Protein AF-A0A842HXW8-F1 (afdb_monomer)

Foldseek 3Di:
DQPLDAADPLVVLVVLLVVLVVVLVVVPVVDVPDDPALLSVLVSLLVSLVVLQVVLCVVCVVVVPPDDDDPVCVQVPPDPDPRHDDGSNNCSVVSNVVSVVSVVVRVVD

Solvent-accessible surface area (backbone atoms only — not comparable to full-atom values): 6201 Å² total; per-residue (Å²): 133,88,72,80,49,63,46,76,72,28,61,50,46,58,52,40,43,52,53,34,48,49,53,49,53,48,49,47,74,72,35,89,87,52,73,98,44,59,54,59,55,17,51,36,32,39,51,26,16,52,49,31,31,54,52,24,48,63,69,46,46,77,78,52,82,63,84,89,73,60,75,71,50,71,78,52,67,86,55,98,55,90,64,53,60,70,55,40,42,70,51,19,63,55,35,37,50,52,17,50,50,41,38,52,50,53,74,73,108

Mean predicted aligned error: 10.99 Å

pLDDT: mean 72.43, std 17.47, range [31.39, 93.5]

Structure (mmCIF, N/CA/C/O backbone):
data_AF-A0A842HXW8-F1
#
_entry.id   AF-A0A842HXW8-F1
#
loop_
_atom_site.group_PDB
_atom_site.id
_atom_site.type_symbol
_atom_site.label_atom_id
_atom_site.label_alt_id
_atom_site.label_comp_id
_atom_site.label_asym_id
_atom_site.label_entity_id
_atom_site.label_seq_id
_atom_site.pdbx_PDB_ins_code
_atom_site.Cartn_x
_atom_site.Cartn_y
_atom_site.Cartn_z
_atom_site.occupancy
_atom_site.B_iso_or_equiv
_atom_site.auth_seq_id
_atom_site.auth_comp_id
_atom_site.auth_asym_id
_atom_site.auth_atom_id
_atom_site.pdbx_PDB_model_num
ATOM 1 N N . MET A 1 1 ? 9.974 2.766 26.026 1.00 32.47 1 MET A N 1
ATOM 2 C CA . MET A 1 1 ? 9.819 2.134 24.696 1.00 32.47 1 MET A CA 1
ATOM 3 C C . MET A 1 1 ? 8.384 2.331 24.242 1.00 32.47 1 MET A C 1
ATOM 5 O O . MET A 1 1 ? 7.478 1.789 24.861 1.00 32.47 1 MET A O 1
ATOM 9 N N . MET A 1 2 ? 8.159 3.185 23.245 1.00 31.39 2 MET A N 1
ATOM 10 C CA . MET A 1 2 ? 6.815 3.498 22.756 1.00 31.39 2 MET A CA 1
ATOM 11 C C . MET A 1 2 ? 6.450 2.469 21.680 1.00 31.39 2 MET A C 1
ATOM 13 O O . MET A 1 2 ? 6.718 2.662 20.500 1.00 31.39 2 MET A O 1
ATOM 17 N N . ILE A 1 3 ? 5.928 1.321 22.112 1.00 42.28 3 ILE A N 1
ATOM 18 C CA . ILE A 1 3 ? 5.449 0.271 21.210 1.00 42.28 3 ILE A CA 1
ATOM 19 C C . ILE A 1 3 ? 4.161 0.805 20.583 1.00 42.28 3 ILE A C 1
ATOM 21 O O . ILE A 1 3 ? 3.131 0.897 21.252 1.00 42.28 3 ILE A O 1
ATOM 25 N N . VAL A 1 4 ? 4.238 1.216 19.315 1.00 51.03 4 VAL A N 1
ATOM 26 C CA . VAL A 1 4 ? 3.079 1.564 18.483 1.00 51.03 4 VAL A CA 1
ATOM 27 C C . VAL A 1 4 ? 2.292 0.273 18.262 1.00 51.03 4 VAL A C 1
ATOM 29 O O . VAL A 1 4 ? 2.476 -0.435 17.277 1.00 51.03 4 VAL A O 1
ATOM 32 N N . TRP A 1 5 ? 1.485 -0.114 19.249 1.00 47.09 5 TRP A N 1
ATOM 33 C CA . TRP A 1 5 ? 0.723 -1.350 19.181 1.00 47.09 5 TRP A CA 1
ATOM 34 C C . TRP A 1 5 ? -0.574 -1.089 18.419 1.00 47.09 5 TRP A C 1
ATOM 36 O O . TRP A 1 5 ? -1.361 -0.209 18.773 1.00 47.09 5 TRP A O 1
ATOM 46 N N . TRP A 1 6 ? -0.778 -1.883 17.369 1.00 49.50 6 TRP A N 1
ATOM 47 C CA . TRP A 1 6 ? -2.004 -2.079 16.602 1.00 49.50 6 TRP A CA 1
ATOM 48 C C . TRP A 1 6 ? -3.202 -2.478 17.487 1.00 49.50 6 TRP A C 1
ATOM 50 O O . TRP A 1 6 ? -3.699 -3.598 17.431 1.00 49.50 6 TRP A O 1
ATOM 60 N N . GLN A 1 7 ? -3.685 -1.583 18.338 1.00 43.12 7 GLN A N 1
ATOM 61 C CA . GLN A 1 7 ? -4.897 -1.805 19.118 1.00 43.12 7 GLN A CA 1
ATOM 62 C C . GLN A 1 7 ? -6.121 -1.700 18.191 1.00 43.12 7 GLN A C 1
ATOM 64 O O . GLN A 1 7 ? -6.364 -0.674 17.551 1.00 43.12 7 GLN A O 1
ATOM 69 N N . GLY A 1 8 ? -6.878 -2.798 18.084 1.00 59.19 8 GLY A N 1
ATOM 70 C CA . GLY A 1 8 ? -8.036 -2.946 17.198 1.00 59.19 8 GLY A CA 1
ATOM 71 C C . GLY A 1 8 ? -7.748 -3.770 15.937 1.00 59.19 8 GLY A C 1
ATOM 72 O O . GLY A 1 8 ? -7.019 -4.752 15.967 1.00 59.19 8 GLY A O 1
ATOM 73 N N . LYS A 1 9 ? -8.357 -3.387 14.808 1.00 62.78 9 LYS A N 1
ATOM 74 C CA . LYS A 1 9 ? -8.228 -4.078 13.508 1.00 62.78 9 LYS A CA 1
ATOM 75 C C . LYS A 1 9 ? -7.074 -3.559 12.646 1.00 62.78 9 LYS A C 1
ATOM 77 O O . LYS A 1 9 ? -7.010 -3.868 11.467 1.00 62.78 9 LYS A O 1
ATOM 82 N N . GLY A 1 10 ? -6.172 -2.763 13.219 1.00 63.66 10 GLY A N 1
ATOM 83 C CA . GLY A 1 10 ? -5.079 -2.137 12.480 1.00 63.66 10 GLY A CA 1
ATOM 84 C C . GLY A 1 10 ? -4.170 -3.144 11.763 1.00 63.66 10 GLY A C 1
ATOM 85 O O . GLY A 1 10 ? -3.759 -2.871 10.646 1.00 63.66 10 GLY A O 1
ATOM 86 N N . TYR A 1 11 ? -3.945 -4.335 12.333 1.00 73.06 11 TYR A N 1
ATOM 87 C CA . TYR A 1 11 ? -3.172 -5.409 11.689 1.00 73.06 11 TYR A CA 1
ATOM 88 C C . TYR A 1 11 ? -3.671 -5.753 10.272 1.00 73.06 11 TYR A C 1
ATOM 90 O O . TYR A 1 11 ? -2.891 -6.204 9.437 1.00 73.06 11 TYR A O 1
ATOM 98 N N . LEU A 1 12 ? -4.953 -5.503 9.971 1.00 76.62 12 LEU A N 1
ATOM 99 C CA . LEU A 1 12 ? -5.512 -5.705 8.638 1.00 76.62 12 LEU A CA 1
ATOM 100 C C . LEU A 1 12 ? -4.859 -4.800 7.592 1.00 76.62 12 LEU A C 1
ATOM 102 O O . LEU A 1 12 ? -4.833 -5.178 6.432 1.00 76.62 12 LEU A O 1
ATOM 106 N N . THR A 1 13 ? -4.300 -3.647 7.964 1.00 81.19 13 THR A N 1
ATOM 107 C CA . THR A 1 13 ? -3.554 -2.800 7.027 1.00 81.19 13 THR A CA 1
ATOM 108 C C . THR A 1 13 ? -2.297 -3.508 6.530 1.00 81.19 13 THR A C 1
ATOM 110 O O . THR A 1 13 ? -2.021 -3.479 5.335 1.00 81.19 13 THR A O 1
ATOM 113 N N . PHE A 1 14 ? -1.580 -4.211 7.414 1.00 83.19 14 PHE A N 1
ATOM 114 C CA . PHE A 1 14 ? -0.445 -5.042 7.009 1.00 83.19 14 PHE A CA 1
ATOM 115 C C . PHE A 1 14 ? -0.893 -6.205 6.116 1.00 83.19 14 PHE A C 1
ATOM 117 O O . PHE A 1 14 ? -0.273 -6.467 5.091 1.00 83.19 14 PHE A O 1
ATOM 124 N N . VAL A 1 15 ? -2.013 -6.854 6.452 1.00 86.38 15 VAL A N 1
ATOM 125 C CA . VAL A 1 15 ? -2.589 -7.929 5.625 1.00 86.38 15 VAL A CA 1
ATOM 126 C C . VAL A 1 15 ? -2.997 -7.416 4.239 1.00 86.38 15 VAL A C 1
ATOM 128 O O . VAL A 1 15 ? -2.722 -8.077 3.242 1.00 86.38 15 VAL A O 1
ATOM 131 N N . ILE A 1 16 ? -3.619 -6.237 4.149 1.00 87.56 16 ILE A N 1
ATOM 132 C CA . ILE A 1 16 ? -4.013 -5.610 2.878 1.00 87.56 16 ILE A CA 1
ATOM 133 C C . ILE A 1 16 ? -2.776 -5.260 2.056 1.00 87.56 16 ILE A C 1
ATOM 135 O O . ILE A 1 16 ? -2.733 -5.565 0.870 1.00 87.56 16 ILE A O 1
ATOM 139 N N . LEU A 1 17 ? -1.750 -4.680 2.678 1.00 88.38 17 LEU A N 1
ATOM 140 C CA . LEU A 1 17 ? -0.500 -4.367 1.993 1.00 88.38 17 LEU A CA 1
ATOM 141 C C . LEU A 1 17 ? 0.155 -5.629 1.432 1.00 88.38 17 LEU A C 1
ATOM 143 O O . LEU A 1 17 ? 0.453 -5.680 0.242 1.00 88.38 17 LEU A O 1
ATOM 147 N N . LEU A 1 18 ? 0.329 -6.655 2.268 1.00 91.00 18 LEU A N 1
ATOM 148 C CA . LEU A 1 18 ? 0.987 -7.897 1.873 1.00 91.00 18 LEU A CA 1
ATOM 149 C C . LEU A 1 18 ? 0.183 -8.616 0.788 1.00 91.00 18 LEU A C 1
ATOM 151 O O . LEU A 1 18 ? 0.746 -8.964 -0.239 1.00 91.00 18 LEU A O 1
ATOM 155 N N . SER A 1 19 ? -1.134 -8.758 0.957 1.00 90.94 19 SER A N 1
ATOM 156 C CA . SER A 1 19 ? -1.992 -9.384 -0.061 1.00 90.94 19 SER A CA 1
ATOM 157 C C . SER A 1 19 ? -1.970 -8.636 -1.393 1.00 90.94 19 SER A C 1
ATOM 159 O O . SER A 1 19 ? -1.852 -9.278 -2.433 1.00 90.94 19 SER A O 1
ATOM 161 N N . THR A 1 20 ? -2.019 -7.301 -1.384 1.00 91.62 20 THR A N 1
ATOM 162 C CA . THR A 1 20 ? -1.963 -6.509 -2.623 1.00 91.62 20 THR A CA 1
ATOM 163 C C . THR A 1 20 ? -0.599 -6.654 -3.297 1.00 91.62 20 THR A C 1
ATOM 165 O O . THR A 1 20 ? -0.537 -6.923 -4.493 1.00 91.62 20 THR A O 1
ATOM 168 N N . ALA A 1 21 ? 0.495 -6.579 -2.532 1.00 90.44 21 ALA A N 1
ATOM 169 C CA . ALA A 1 21 ? 1.842 -6.786 -3.059 1.00 90.44 21 ALA A CA 1
ATOM 170 C C . ALA A 1 21 ? 2.031 -8.203 -3.625 1.00 90.44 21 ALA A C 1
ATOM 172 O O . ALA A 1 21 ? 2.618 -8.362 -4.689 1.00 90.44 21 ALA A O 1
ATOM 173 N N . THR A 1 22 ? 1.494 -9.233 -2.964 1.00 92.81 22 THR A N 1
ATOM 174 C CA . THR A 1 22 ? 1.540 -10.613 -3.465 1.00 92.81 22 THR A CA 1
ATOM 175 C C . THR A 1 22 ? 0.743 -10.771 -4.756 1.00 92.81 22 THR A C 1
ATOM 177 O O . THR A 1 22 ? 1.239 -11.390 -5.690 1.00 92.81 22 THR A O 1
ATOM 180 N N . VAL A 1 23 ? -0.461 -10.196 -4.849 1.00 93.50 23 VAL A N 1
ATOM 181 C CA . VAL A 1 23 ? -1.277 -10.250 -6.075 1.00 93.50 23 VAL A CA 1
ATOM 182 C C . VAL A 1 23 ? -0.546 -9.589 -7.244 1.00 93.50 23 VAL A C 1
ATOM 184 O O . VAL A 1 23 ? -0.442 -10.193 -8.307 1.00 93.50 23 VAL A O 1
ATOM 187 N N . PHE A 1 24 ? 0.010 -8.395 -7.040 1.00 92.25 24 PHE A N 1
ATOM 188 C CA . PHE A 1 24 ? 0.796 -7.706 -8.067 1.00 92.25 24 PHE A CA 1
ATOM 189 C C . PHE A 1 24 ? 2.082 -8.476 -8.412 1.00 92.25 24 PHE A C 1
ATOM 191 O O . PHE A 1 24 ? 2.389 -8.658 -9.584 1.00 92.25 24 PHE A O 1
ATOM 198 N N . GLY A 1 25 ? 2.782 -9.048 -7.430 1.00 90.88 25 GLY A N 1
ATOM 199 C CA . GLY A 1 25 ? 3.951 -9.898 -7.685 1.00 90.88 25 GLY A CA 1
ATOM 200 C C . GLY A 1 25 ? 3.628 -11.156 -8.504 1.00 90.88 25 GLY A C 1
ATOM 201 O O . GLY A 1 25 ? 4.416 -11.551 -9.360 1.00 90.88 25 GLY A O 1
ATOM 202 N N . ILE A 1 26 ? 2.460 -11.770 -8.288 1.00 92.81 26 ILE A N 1
ATOM 203 C CA . ILE A 1 26 ? 1.987 -12.904 -9.098 1.00 92.81 26 ILE A CA 1
ATOM 204 C C . ILE A 1 26 ? 1.661 -12.448 -10.522 1.00 92.81 26 ILE A C 1
ATOM 206 O O . ILE A 1 26 ? 2.037 -13.127 -11.472 1.00 92.81 26 ILE A O 1
ATOM 210 N N . ILE A 1 27 ? 0.984 -11.308 -10.686 1.00 91.12 27 ILE A N 1
ATOM 211 C CA . ILE A 1 27 ? 0.648 -10.757 -12.008 1.00 91.12 27 ILE A CA 1
ATOM 212 C C . ILE A 1 27 ? 1.924 -10.445 -12.801 1.00 91.12 27 ILE A C 1
ATOM 214 O O . ILE A 1 27 ? 1.999 -10.802 -13.974 1.00 91.12 27 ILE A O 1
ATOM 218 N N . LEU A 1 28 ? 2.932 -9.854 -12.154 1.00 90.94 28 LEU A N 1
ATOM 219 C CA . LEU A 1 28 ? 4.236 -9.572 -12.756 1.00 90.94 28 LEU A CA 1
ATOM 220 C C . LEU A 1 28 ? 4.925 -10.852 -13.259 1.00 90.94 28 LEU A C 1
ATOM 222 O O . LEU A 1 28 ? 5.452 -10.875 -14.364 1.00 90.94 28 LEU A O 1
ATOM 226 N N . GLN A 1 29 ? 4.875 -11.944 -12.489 1.00 89.31 29 GLN A N 1
ATOM 227 C CA . GLN A 1 29 ? 5.452 -13.230 -12.908 1.00 89.31 29 GLN A CA 1
ATOM 228 C C . GLN A 1 29 ? 4.622 -13.960 -13.974 1.00 89.31 29 GLN A C 1
ATOM 230 O O . GLN A 1 29 ? 5.168 -14.726 -14.764 1.00 89.31 29 GLN A O 1
ATOM 235 N N . ALA A 1 30 ? 3.303 -13.762 -13.986 1.00 90.56 30 ALA A N 1
ATOM 236 C CA . ALA A 1 30 ? 2.396 -14.456 -14.895 1.00 90.56 30 ALA A CA 1
ATOM 237 C C . ALA A 1 30 ? 2.288 -13.788 -16.276 1.00 90.56 30 ALA A C 1
ATOM 239 O O . ALA A 1 30 ? 1.927 -14.457 -17.246 1.00 90.56 30 ALA A O 1
ATOM 240 N N . VAL A 1 31 ? 2.566 -12.484 -16.376 1.00 90.56 31 VAL A N 1
ATOM 241 C CA . VAL A 1 31 ? 2.403 -11.706 -17.610 1.00 90.56 31 VAL A CA 1
ATOM 242 C C . VAL A 1 31 ? 3.769 -11.210 -18.100 1.00 90.56 31 VAL A C 1
ATOM 244 O O . VAL A 1 31 ? 4.257 -10.196 -17.612 1.00 90.56 31 VAL A O 1
ATOM 247 N N . PRO A 1 32 ? 4.367 -11.850 -19.121 1.00 81.12 32 PRO A N 1
ATOM 248 C CA . PRO A 1 32 ? 5.719 -11.521 -19.587 1.00 81.12 32 PRO A CA 1
ATOM 249 C C . PRO A 1 32 ? 5.830 -10.159 -20.294 1.00 81.12 32 PRO A C 1
ATOM 251 O O . PRO A 1 32 ? 6.931 -9.736 -20.620 1.00 81.12 32 PRO A O 1
ATOM 254 N N . LEU A 1 33 ? 4.704 -9.484 -20.558 1.00 83.94 33 LEU A N 1
ATOM 255 C CA . LEU A 1 33 ? 4.679 -8.123 -21.105 1.00 83.94 33 LEU A CA 1
ATOM 256 C C . LEU A 1 33 ? 4.804 -7.032 -20.031 1.00 83.94 33 LEU A C 1
ATOM 258 O O . LEU A 1 33 ? 4.912 -5.861 -20.383 1.00 83.94 33 LEU A O 1
ATOM 262 N N . ILE A 1 34 ? 4.718 -7.382 -18.746 1.00 82.44 34 ILE A N 1
ATOM 263 C CA . ILE A 1 34 ? 4.830 -6.406 -17.663 1.00 82.44 34 ILE A CA 1
ATOM 264 C C . ILE A 1 34 ? 6.285 -6.373 -17.213 1.00 82.44 34 ILE A C 1
ATOM 266 O O . ILE A 1 34 ? 6.809 -7.355 -16.694 1.00 82.44 34 ILE A O 1
ATOM 270 N N . GLU A 1 35 ? 6.928 -5.229 -17.408 1.00 84.81 35 GLU A N 1
ATOM 271 C CA . GLU A 1 35 ? 8.269 -4.981 -16.891 1.00 84.81 35 GLU A CA 1
ATOM 272 C C . GLU A 1 35 ? 8.213 -4.626 -15.401 1.00 84.81 35 GLU A C 1
ATOM 274 O O . GLU A 1 35 ? 7.308 -3.916 -14.944 1.00 84.81 35 GLU A O 1
ATOM 279 N N . ASP A 1 36 ? 9.203 -5.112 -14.646 1.00 85.56 36 ASP A N 1
ATOM 280 C CA . ASP A 1 36 ? 9.371 -4.792 -13.228 1.00 85.56 36 ASP A CA 1
ATOM 281 C C . ASP A 1 36 ? 9.855 -3.347 -13.079 1.00 85.56 36 ASP A C 1
ATOM 283 O O . ASP A 1 36 ? 11.049 -3.055 -13.016 1.00 85.56 36 ASP A O 1
ATOM 287 N N . THR A 1 37 ? 8.893 -2.428 -13.103 1.00 86.06 37 THR A N 1
ATOM 288 C CA . THR A 1 37 ? 9.119 -0.986 -13.024 1.00 86.06 37 THR A CA 1
ATOM 289 C C . THR A 1 37 ? 8.651 -0.442 -11.673 1.00 86.06 37 THR A C 1
ATOM 291 O O . THR A 1 37 ? 7.641 -0.903 -11.127 1.00 86.06 37 THR A O 1
ATOM 294 N N . PRO A 1 38 ? 9.323 0.583 -11.118 1.00 85.12 38 PRO A N 1
ATOM 295 C CA . PRO A 1 38 ? 8.877 1.248 -9.893 1.00 85.12 38 PRO A CA 1
ATOM 296 C C . PRO A 1 38 ? 7.429 1.765 -9.981 1.00 85.12 38 PRO A C 1
ATOM 298 O O . PRO A 1 38 ? 6.686 1.689 -8.996 1.00 85.12 38 PRO A O 1
ATOM 301 N N . TYR A 1 39 ? 6.987 2.205 -11.168 1.00 85.69 39 TYR A N 1
ATOM 302 C CA . TYR A 1 39 ? 5.594 2.572 -11.450 1.00 85.69 39 TYR A CA 1
ATOM 303 C C . TYR A 1 39 ? 4.584 1.473 -11.093 1.00 85.69 39 TYR A C 1
ATOM 305 O O . TYR A 1 39 ? 3.545 1.744 -10.481 1.00 85.69 39 TYR A O 1
ATOM 313 N N . TYR A 1 40 ? 4.888 0.221 -11.439 1.00 88.12 40 TYR A N 1
ATOM 314 C CA . TYR A 1 40 ? 4.008 -0.919 -11.186 1.00 88.12 40 TYR A CA 1
ATOM 315 C C . TYR A 1 40 ? 3.735 -1.100 -9.686 1.00 88.12 40 TYR A C 1
ATOM 317 O O . TYR A 1 40 ? 2.590 -1.263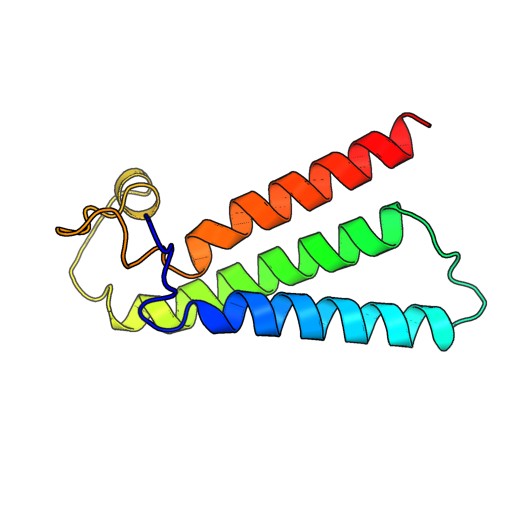 -9.246 1.00 88.12 40 TYR A O 1
ATOM 325 N N . TRP A 1 41 ? 4.783 -0.972 -8.875 1.00 87.56 41 TRP A N 1
ATOM 326 C CA . TRP A 1 41 ? 4.686 -1.051 -7.420 1.00 87.56 41 TRP A CA 1
ATOM 327 C C . TRP A 1 41 ? 4.018 0.181 -6.802 1.00 87.56 41 TRP A C 1
ATOM 329 O O . TRP A 1 41 ? 3.303 0.049 -5.803 1.00 87.56 41 TRP A O 1
ATOM 339 N N . ALA A 1 42 ? 4.157 1.363 -7.410 1.00 87.00 42 ALA A N 1
ATOM 340 C CA . ALA A 1 42 ? 3.390 2.543 -7.012 1.00 87.00 42 ALA A CA 1
ATOM 341 C C . ALA A 1 42 ? 1.876 2.316 -7.184 1.00 87.00 42 ALA A C 1
ATOM 343 O O . ALA A 1 42 ? 1.101 2.648 -6.283 1.00 87.00 42 ALA A O 1
ATOM 344 N N . ILE A 1 43 ? 1.444 1.671 -8.277 1.00 88.50 43 ILE A N 1
ATOM 345 C CA . ILE A 1 43 ? 0.035 1.283 -8.478 1.00 88.50 43 ILE A CA 1
ATOM 346 C C . ILE A 1 43 ? -0.409 0.247 -7.434 1.00 88.50 43 ILE A C 1
ATOM 348 O O . ILE A 1 43 ? -1.506 0.359 -6.871 1.00 88.50 43 ILE A O 1
ATOM 352 N N . ALA A 1 44 ? 0.434 -0.743 -7.128 1.00 89.31 44 ALA A N 1
ATOM 353 C CA . ALA A 1 44 ? 0.150 -1.737 -6.090 1.00 89.31 44 ALA A CA 1
ATOM 354 C C . ALA A 1 44 ? -0.067 -1.075 -4.714 1.00 89.31 44 ALA A C 1
ATOM 356 O O . ALA A 1 44 ? -1.011 -1.394 -3.991 1.00 89.31 44 ALA A O 1
ATOM 357 N N . LEU A 1 45 ? 0.757 -0.087 -4.361 1.00 88.62 45 LEU A N 1
ATOM 358 C CA . LEU A 1 45 ? 0.625 0.652 -3.104 1.00 88.62 45 LEU A CA 1
ATOM 359 C C . LEU A 1 45 ? -0.576 1.604 -3.096 1.00 88.62 45 LEU A C 1
ATOM 361 O O . LEU A 1 45 ? -1.268 1.706 -2.080 1.00 88.62 45 LEU A O 1
ATOM 365 N N . ALA A 1 46 ? -0.872 2.260 -4.218 1.00 88.69 46 ALA A N 1
ATOM 366 C CA . ALA A 1 46 ? -2.052 3.111 -4.357 1.00 88.69 46 ALA A CA 1
ATOM 367 C C . ALA A 1 46 ? -3.354 2.300 -4.225 1.00 88.69 46 ALA A C 1
ATOM 369 O O . ALA A 1 46 ? -4.277 2.703 -3.511 1.00 88.69 46 ALA A O 1
ATOM 370 N N . SER A 1 47 ? -3.412 1.121 -4.850 1.00 89.44 47 SER A N 1
ATOM 371 C CA . SER A 1 47 ? -4.546 0.202 -4.713 1.00 89.44 47 SER A CA 1
ATOM 372 C C . SER A 1 47 ? -4.664 -0.350 -3.288 1.00 89.44 47 SER A C 1
ATOM 374 O O . SER A 1 47 ? -5.761 -0.332 -2.722 1.00 89.44 47 SER A O 1
ATOM 376 N N . ALA A 1 48 ? -3.550 -0.713 -2.643 1.00 88.75 48 ALA A N 1
ATOM 377 C CA . ALA A 1 48 ? -3.536 -1.104 -1.232 1.00 88.75 48 ALA A CA 1
ATOM 378 C C . ALA A 1 48 ? -4.061 0.018 -0.318 1.00 88.75 48 ALA A C 1
ATOM 380 O O . ALA A 1 48 ? -4.847 -0.245 0.596 1.00 88.75 48 ALA A O 1
ATOM 381 N N . ALA A 1 49 ? -3.685 1.275 -0.577 1.00 86.50 49 ALA A N 1
ATOM 382 C CA . ALA A 1 49 ? -4.176 2.437 0.160 1.00 86.50 49 ALA A CA 1
ATOM 383 C C . ALA A 1 49 ? -5.694 2.620 -0.007 1.00 86.50 49 ALA A C 1
ATOM 385 O O . ALA A 1 49 ? -6.398 2.823 0.985 1.00 86.50 49 ALA A O 1
ATOM 386 N N . ALA A 1 50 ? -6.212 2.492 -1.232 1.00 86.19 50 ALA A N 1
ATOM 387 C CA . ALA A 1 50 ? -7.643 2.599 -1.518 1.00 86.19 50 ALA A CA 1
ATOM 388 C C . ALA A 1 50 ? -8.457 1.488 -0.832 1.00 86.19 50 ALA A C 1
ATOM 390 O O . ALA A 1 50 ? -9.468 1.767 -0.178 1.00 86.19 50 ALA A O 1
ATOM 391 N N . ILE A 1 51 ? -7.988 0.237 -0.912 1.00 87.56 51 ILE A N 1
ATOM 392 C CA . ILE A 1 51 ? -8.620 -0.913 -0.250 1.00 87.56 51 ILE A CA 1
ATOM 393 C C . ILE A 1 51 ? -8.583 -0.722 1.268 1.00 87.56 51 ILE A C 1
ATOM 395 O O . ILE A 1 51 ? -9.607 -0.874 1.935 1.00 87.56 51 ILE A O 1
ATOM 399 N N . ASN A 1 52 ? -7.435 -0.328 1.823 1.00 86.69 52 ASN A N 1
ATOM 400 C CA . ASN A 1 52 ? -7.279 -0.082 3.253 1.00 86.69 52 ASN A CA 1
ATOM 401 C C . ASN A 1 52 ? -8.184 1.052 3.755 1.00 86.69 52 ASN A C 1
ATOM 403 O O . ASN A 1 52 ? -8.765 0.930 4.836 1.00 86.69 52 ASN A O 1
ATOM 407 N N . TRP A 1 53 ? -8.371 2.110 2.964 1.00 82.56 53 TRP A N 1
ATOM 408 C CA . TRP A 1 53 ? -9.310 3.185 3.277 1.00 82.56 53 TRP A CA 1
ATOM 409 C C . TRP A 1 53 ? -10.757 2.690 3.258 1.00 82.56 53 TRP A C 1
ATOM 411 O O . TRP A 1 53 ? -11.473 2.874 4.238 1.00 82.56 53 TRP A O 1
ATOM 421 N N . TYR A 1 54 ? -11.184 1.994 2.199 1.00 84.19 54 TYR A N 1
ATOM 422 C CA . TYR A 1 54 ? -12.548 1.465 2.084 1.00 84.19 54 TYR A CA 1
ATOM 423 C C . TYR A 1 54 ? -12.888 0.473 3.208 1.00 84.19 54 TYR A C 1
ATOM 425 O O . TYR A 1 54 ? -13.918 0.588 3.882 1.00 84.19 54 TYR A O 1
ATOM 433 N N . VAL A 1 55 ? -11.990 -0.482 3.453 1.00 82.62 55 VAL A N 1
ATOM 434 C CA . VAL A 1 55 ? -12.108 -1.484 4.518 1.00 82.62 55 VAL A CA 1
ATOM 435 C C . VAL A 1 55 ? -12.074 -0.806 5.890 1.00 82.62 55 VAL A C 1
ATOM 437 O O . VAL A 1 55 ? -12.909 -1.104 6.751 1.00 82.62 55 VAL A O 1
ATOM 440 N N . GLY A 1 56 ? -11.174 0.161 6.075 1.00 75.56 56 GLY A N 1
ATOM 441 C CA . GLY A 1 56 ? -11.079 0.989 7.272 1.00 75.56 56 GLY A CA 1
ATOM 442 C C . GLY A 1 56 ? -12.372 1.750 7.556 1.00 75.56 56 GLY A C 1
ATOM 443 O O . GLY A 1 56 ? -12.883 1.664 8.674 1.00 75.56 56 GLY A O 1
ATOM 444 N N . CYS A 1 57 ? -12.956 2.398 6.546 1.00 73.94 57 CYS A N 1
ATOM 445 C CA . CYS A 1 57 ? -14.253 3.064 6.633 1.00 73.94 57 CYS A CA 1
ATOM 446 C C . CYS A 1 57 ? -15.352 2.091 7.036 1.00 73.94 57 CYS A C 1
ATOM 448 O O . CYS A 1 57 ? -16.078 2.358 7.990 1.00 73.94 57 CYS A O 1
ATOM 450 N N . ARG A 1 58 ? -15.453 0.925 6.393 1.00 74.69 58 ARG A N 1
ATOM 451 C CA . ARG A 1 58 ? -16.503 -0.060 6.695 1.00 74.69 58 ARG A CA 1
ATOM 452 C C . ARG A 1 58 ? -16.403 -0.619 8.114 1.00 74.69 58 ARG A C 1
ATOM 454 O O . ARG A 1 58 ? -17.418 -0.749 8.803 1.00 74.69 58 ARG A O 1
ATOM 461 N N . TYR A 1 59 ? -15.197 -0.953 8.569 1.00 69.50 59 TYR A N 1
ATOM 462 C CA . TYR A 1 59 ? -14.999 -1.543 9.894 1.00 69.50 59 TYR A CA 1
ATOM 463 C C . TYR A 1 59 ? -15.015 -0.516 11.030 1.00 69.50 59 TYR A C 1
ATOM 465 O O . TYR A 1 59 ? -15.428 -0.867 12.139 1.00 69.50 59 TYR A O 1
ATOM 473 N N . ASN A 1 60 ? -14.633 0.737 10.768 1.00 66.75 60 ASN A N 1
ATOM 474 C CA . ASN A 1 60 ? -14.680 1.811 11.762 1.00 66.75 60 ASN A CA 1
ATOM 475 C C . ASN A 1 60 ? -16.024 2.562 11.770 1.00 66.75 60 ASN A C 1
ATOM 477 O O . ASN A 1 60 ? -16.385 3.116 12.808 1.00 66.75 60 ASN A O 1
ATOM 481 N N . ALA A 1 61 ? -16.814 2.526 10.687 1.00 57.62 61 ALA A N 1
ATOM 482 C CA . ALA A 1 61 ? -18.135 3.165 10.604 1.00 57.62 61 ALA A CA 1
ATOM 483 C C . ALA A 1 61 ? -19.109 2.663 11.677 1.00 57.62 61 ALA A C 1
ATOM 485 O O . ALA A 1 61 ? -19.812 3.466 12.284 1.00 57.62 61 ALA A O 1
ATOM 486 N N . ARG A 1 62 ? -19.094 1.360 12.000 1.00 52.34 62 ARG A N 1
ATOM 487 C CA . ARG A 1 62 ? -19.948 0.796 13.065 1.00 52.34 62 ARG A CA 1
ATOM 488 C C . ARG A 1 62 ? -19.639 1.356 14.459 1.00 52.34 62 ARG A C 1
ATOM 490 O O . ARG A 1 62 ? -20.522 1.363 15.305 1.00 52.34 62 ARG A O 1
ATOM 497 N N . LYS A 1 63 ? -18.416 1.849 14.701 1.00 53.12 63 LYS A N 1
ATOM 498 C CA . LYS A 1 63 ? -18.040 2.531 15.955 1.00 53.12 63 LYS A CA 1
ATOM 499 C C . LYS A 1 63 ? -18.258 4.049 15.905 1.00 53.12 63 LYS A C 1
ATOM 501 O O . LYS A 1 63 ? -18.257 4.687 16.949 1.00 53.12 63 LYS A O 1
ATOM 506 N N . ARG A 1 64 ? -18.453 4.626 14.712 1.00 50.66 64 ARG A N 1
ATOM 507 C CA . ARG A 1 64 ? -18.675 6.065 14.480 1.00 50.66 64 ARG A CA 1
ATOM 508 C C . ARG A 1 64 ? -20.156 6.458 14.433 1.00 50.66 64 ARG A C 1
ATOM 510 O O . ARG A 1 64 ? -20.454 7.590 14.077 1.00 50.66 64 ARG A O 1
ATOM 517 N N . ALA A 1 65 ? -21.078 5.575 14.821 1.00 44.81 65 ALA A N 1
ATOM 518 C CA . ALA A 1 65 ? -22.515 5.860 14.914 1.00 44.81 65 ALA A CA 1
ATOM 519 C C . ALA A 1 65 ? -22.886 6.803 16.090 1.00 44.81 65 ALA A C 1
ATOM 521 O O . ALA A 1 65 ? -23.890 6.605 16.763 1.00 44.81 65 ALA A O 1
ATOM 522 N N . SER A 1 66 ? -22.072 7.832 16.338 1.00 44.03 66 SER A N 1
ATOM 523 C CA . SER A 1 66 ? -22.391 8.992 17.172 1.00 44.03 66 SER A CA 1
ATOM 524 C C . SER A 1 66 ? -22.272 10.249 16.292 1.00 44.03 66 SER A C 1
ATOM 526 O O . SER A 1 66 ? -21.349 10.336 15.477 1.00 44.03 66 SER A O 1
ATOM 528 N N . PRO A 1 67 ? -23.248 11.169 16.343 1.00 48.50 67 PRO A N 1
ATOM 529 C CA . PRO A 1 67 ? -23.683 11.935 15.182 1.00 48.50 67 PRO A CA 1
ATOM 530 C C . PRO A 1 67 ? -22.764 13.118 14.844 1.00 48.50 67 PRO A C 1
ATOM 532 O O . PRO A 1 67 ? -22.200 13.761 15.722 1.00 48.50 67 PRO A O 1
ATOM 535 N N . LYS A 1 68 ? -22.713 13.446 13.544 1.00 49.69 68 LYS A N 1
ATOM 536 C CA . LYS A 1 68 ? -22.232 14.713 12.955 1.00 49.69 68 LYS A CA 1
ATOM 537 C C . LYS A 1 68 ? -20.849 15.183 13.429 1.00 49.69 68 LYS A C 1
ATOM 539 O O . LYS A 1 68 ? -20.738 16.090 14.251 1.00 49.69 68 LYS A O 1
ATOM 544 N N . TYR A 1 69 ? -19.782 14.701 12.793 1.00 49.66 69 TYR A N 1
ATOM 545 C CA . TYR A 1 69 ? -18.468 15.330 12.942 1.00 49.66 69 TYR A CA 1
ATOM 546 C C . TYR A 1 69 ? -17.864 15.723 11.593 1.00 49.66 69 TYR A C 1
ATOM 548 O O . TYR A 1 69 ? -17.696 14.900 10.700 1.00 49.66 69 TYR A O 1
ATOM 556 N N . ALA A 1 70 ? -17.563 17.020 11.472 1.00 56.19 70 ALA A N 1
ATOM 557 C CA . ALA A 1 70 ? -16.891 17.651 10.342 1.00 56.19 70 ALA A CA 1
ATOM 558 C C . ALA A 1 70 ? -15.600 16.906 9.957 1.00 56.19 70 ALA A C 1
ATOM 560 O O . ALA A 1 70 ? -14.895 16.415 10.841 1.00 56.19 70 ALA A O 1
ATOM 561 N N . LEU A 1 71 ? -15.257 16.902 8.661 1.00 53.41 71 LEU A N 1
ATOM 562 C CA . LEU A 1 71 ? -14.048 16.297 8.061 1.00 53.41 71 LEU A CA 1
ATOM 563 C C . LEU A 1 71 ? -12.771 16.464 8.910 1.00 53.41 71 LEU A C 1
ATOM 565 O O . LEU A 1 71 ? -11.968 15.543 9.040 1.00 53.41 71 LEU A O 1
ATOM 569 N N . ARG A 1 72 ? -12.621 17.608 9.585 1.00 51.34 72 ARG A N 1
ATOM 570 C CA . ARG A 1 72 ? -11.492 17.912 10.475 1.00 51.34 72 ARG A CA 1
ATOM 571 C C . ARG A 1 72 ? -11.364 16.977 11.692 1.00 51.34 72 ARG A C 1
ATOM 573 O O . ARG A 1 72 ? -10.253 16.683 12.114 1.00 51.34 72 ARG A O 1
ATOM 580 N N . LYS A 1 73 ? -12.474 16.497 12.262 1.00 50.56 73 LYS A N 1
ATOM 581 C CA . LYS A 1 73 ? -12.491 15.582 13.425 1.00 50.56 73 LYS A CA 1
ATOM 582 C C . LYS A 1 73 ? -12.370 14.103 13.039 1.00 50.56 73 LYS A C 1
ATOM 584 O O . LYS A 1 73 ? -12.054 13.286 13.896 1.00 50.56 73 LYS A O 1
ATOM 589 N N . LEU A 1 74 ? -12.583 13.765 11.764 1.00 53.34 74 LEU A N 1
ATOM 590 C CA . LEU A 1 74 ? -12.227 12.454 11.208 1.00 53.34 74 LEU A CA 1
ATOM 591 C C . LEU A 1 74 ? -10.706 12.307 11.076 1.00 53.34 74 LEU A C 1
ATOM 593 O O . LEU A 1 74 ? -10.166 11.256 11.406 1.00 53.34 74 LEU A O 1
ATOM 597 N N . LEU A 1 75 ? -10.028 13.384 10.663 1.00 52.41 75 LEU A N 1
ATOM 598 C CA . LEU A 1 75 ? -8.565 13.443 10.567 1.00 52.41 75 LEU A CA 1
ATOM 599 C C . LEU A 1 75 ? -7.882 13.545 11.939 1.00 52.41 75 LEU A C 1
ATOM 601 O O . LEU A 1 75 ? -6.791 13.017 12.125 1.00 52.41 75 LEU A O 1
ATOM 605 N N . VAL A 1 76 ? -8.528 14.190 12.914 1.00 48.66 76 VAL A N 1
ATOM 606 C CA . VAL A 1 76 ? -8.008 14.349 14.280 1.00 48.66 76 VAL A CA 1
ATOM 607 C C . VAL A 1 76 ? -8.938 13.633 15.258 1.00 48.66 76 VAL A C 1
ATOM 609 O O . VAL A 1 76 ? -9.781 14.253 15.904 1.00 48.66 76 VAL A O 1
ATOM 612 N N . TYR A 1 77 ? -8.808 12.309 15.345 1.00 48.28 77 TYR A N 1
ATOM 613 C CA . TYR A 1 77 ? -9.547 11.499 16.314 1.00 48.28 77 TYR A CA 1
ATOM 614 C C . TYR A 1 77 ? -9.022 11.782 17.737 1.00 48.28 77 TYR A C 1
ATOM 616 O O . TYR A 1 77 ? -7.846 11.520 18.010 1.00 48.28 77 TYR A O 1
ATOM 624 N N . PRO A 1 78 ? -9.841 12.306 18.671 1.00 47.38 78 PRO A N 1
ATOM 625 C CA . PRO A 1 78 ? -9.395 12.572 20.030 1.00 47.38 78 PRO A CA 1
ATOM 626 C C . PRO A 1 78 ? -9.460 11.271 20.841 1.00 47.38 78 PRO A C 1
ATOM 628 O O . PRO A 1 78 ? -10.377 11.046 21.628 1.00 47.38 78 PRO A O 1
ATOM 631 N N . ALA A 1 79 ? -8.489 10.381 20.637 1.00 49.22 79 ALA A N 1
ATOM 632 C CA . ALA A 1 79 ? -8.300 9.243 21.527 1.00 49.22 79 ALA A CA 1
ATOM 633 C C . ALA A 1 79 ? -7.758 9.739 22.877 1.00 49.22 79 ALA A C 1
ATOM 635 O O . ALA A 1 79 ? -6.706 10.378 22.933 1.00 49.22 79 ALA A O 1
ATOM 636 N N . ARG A 1 80 ? -8.445 9.386 23.973 1.00 47.91 80 ARG A N 1
ATOM 637 C CA . ARG A 1 80 ? -8.025 9.635 25.370 1.00 47.91 80 ARG A CA 1
ATOM 638 C C . ARG A 1 80 ? -6.629 9.064 25.688 1.00 47.91 80 ARG A C 1
ATOM 640 O O . ARG A 1 80 ? -5.991 9.507 26.635 1.00 47.91 80 ARG A O 1
ATOM 647 N N . HIS A 1 81 ? -6.129 8.143 24.858 1.00 43.53 81 HIS A N 1
ATOM 648 C CA . HIS A 1 81 ? -4.777 7.592 24.910 1.00 43.53 81 HIS A CA 1
ATOM 649 C C . HIS A 1 81 ? -4.131 7.698 23.515 1.00 43.53 81 HIS A C 1
ATOM 651 O O . HIS A 1 81 ? -4.418 6.904 22.619 1.00 43.53 81 HIS A O 1
ATOM 657 N N . ARG A 1 82 ? -3.283 8.721 23.326 1.00 46.97 82 ARG A N 1
ATOM 658 C CA . ARG A 1 82 ? -2.704 9.172 22.039 1.00 46.97 82 ARG A CA 1
ATOM 659 C C . ARG A 1 82 ? -1.820 8.151 21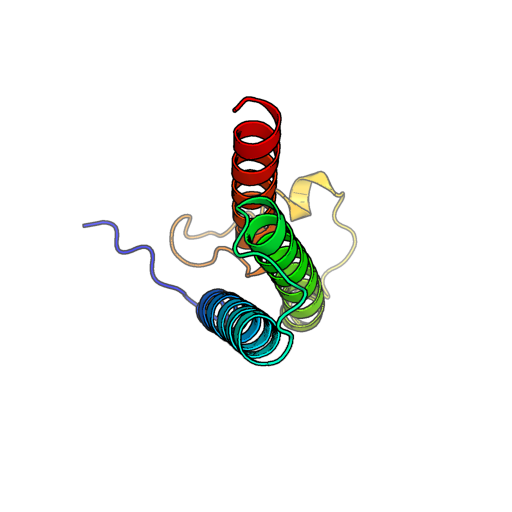.293 1.00 46.97 82 ARG A C 1
ATOM 661 O O . ARG A 1 82 ? -1.396 8.447 20.184 1.00 46.97 82 ARG A O 1
ATOM 668 N N . THR A 1 83 ? -1.553 6.969 21.848 1.00 45.69 83 THR A N 1
ATOM 669 C CA . THR A 1 83 ? -0.610 5.980 21.284 1.00 45.69 83 THR A CA 1
ATOM 670 C C . THR A 1 83 ? -1.233 4.625 20.917 1.00 45.69 83 THR A C 1
ATOM 672 O O . THR A 1 83 ? -0.520 3.755 20.431 1.00 45.69 83 THR A O 1
ATOM 675 N N . MET A 1 84 ? -2.545 4.424 21.115 1.00 44.62 84 MET A N 1
ATOM 676 C CA . MET A 1 84 ? -3.176 3.089 21.055 1.00 44.62 84 MET A CA 1
ATOM 677 C C . MET A 1 84 ? -4.463 2.997 20.214 1.00 44.62 84 MET A C 1
ATOM 679 O O . MET A 1 84 ? -5.361 2.237 20.551 1.00 44.62 84 MET A O 1
ATOM 683 N N . SER A 1 85 ? -4.634 3.767 19.137 1.00 51.50 85 SER A N 1
ATOM 684 C CA . SER A 1 85 ? -5.764 3.535 18.207 1.00 51.50 85 SER A CA 1
ATOM 685 C C . SER A 1 85 ? -5.675 4.396 16.950 1.00 51.50 85 SER A C 1
ATOM 687 O O . SER A 1 85 ? -6.565 5.199 16.685 1.00 51.50 85 SER A O 1
ATOM 689 N N . ILE A 1 86 ? -4.615 4.256 16.148 1.00 59.75 86 ILE A N 1
ATOM 690 C CA . ILE A 1 86 ? -4.682 4.824 14.794 1.00 59.75 86 ILE A CA 1
ATOM 691 C C . ILE A 1 86 ? -5.696 3.966 14.017 1.00 59.75 86 ILE A C 1
ATOM 693 O O . ILE A 1 86 ? -5.450 2.769 13.832 1.00 59.75 86 ILE A O 1
ATOM 697 N N . PRO A 1 87 ? -6.862 4.513 13.617 1.00 65.94 87 PRO A N 1
ATOM 698 C CA . PRO A 1 87 ? -7.812 3.770 12.799 1.00 65.94 87 PRO A CA 1
ATOM 699 C C . PRO A 1 87 ? -7.122 3.369 11.493 1.00 65.94 87 PRO A C 1
ATOM 701 O O . PRO A 1 87 ? -6.298 4.126 10.991 1.00 65.94 87 PRO A O 1
ATOM 704 N N . MET A 1 88 ? -7.473 2.212 10.920 1.00 69.94 88 MET A N 1
ATOM 705 C CA . MET A 1 88 ? -6.888 1.723 9.654 1.00 69.94 88 MET A CA 1
ATOM 706 C C . MET A 1 88 ? -6.791 2.808 8.570 1.00 69.94 88 MET A C 1
ATOM 708 O O . MET A 1 88 ? -5.791 2.887 7.867 1.00 69.94 88 MET A O 1
ATOM 712 N N . GLU A 1 89 ? -7.793 3.689 8.494 1.00 68.69 89 GLU A N 1
ATOM 713 C CA . GLU A 1 89 ? -7.824 4.832 7.576 1.00 68.6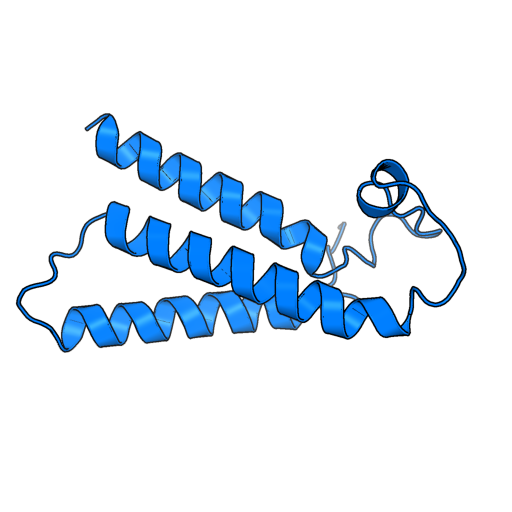9 89 GLU A CA 1
ATOM 714 C C . GLU A 1 89 ? -6.588 5.731 7.683 1.00 68.69 89 GLU A C 1
ATOM 716 O O . GLU A 1 89 ? -6.096 6.174 6.652 1.00 68.69 89 GLU A O 1
ATOM 721 N N . GLY A 1 90 ? -6.058 5.952 8.892 1.00 72.19 90 GLY A N 1
ATOM 722 C CA . GLY A 1 90 ? -4.903 6.816 9.150 1.00 72.19 90 GLY A CA 1
ATOM 723 C C . GLY A 1 90 ? -3.591 6.310 8.547 1.00 72.19 90 GLY A C 1
ATOM 724 O O . GLY A 1 90 ? -2.683 7.104 8.333 1.00 72.19 90 GLY A O 1
ATOM 725 N N . TRP A 1 91 ? -3.508 5.023 8.201 1.00 75.62 91 TRP A N 1
ATOM 726 C CA . TRP A 1 91 ? -2.365 4.460 7.478 1.00 75.62 91 TRP A CA 1
ATOM 727 C C . TRP A 1 91 ? -2.466 4.640 5.962 1.00 75.62 91 TRP A C 1
ATOM 729 O O . TRP A 1 91 ? -1.450 4.682 5.279 1.00 75.62 91 TRP A O 1
ATOM 739 N N . SER A 1 92 ? -3.672 4.802 5.419 1.00 79.31 92 SER A N 1
ATOM 740 C CA . SER A 1 92 ? -3.875 5.001 3.978 1.00 79.31 92 SER A CA 1
ATOM 741 C C . SER A 1 92 ? -3.216 6.268 3.418 1.00 79.31 92 SER A C 1
ATOM 743 O O . SER A 1 92 ? -2.621 6.154 2.354 1.00 79.31 92 SER A O 1
ATOM 745 N N . PRO A 1 93 ? -3.241 7.452 4.074 1.00 79.06 93 PRO A N 1
ATOM 746 C CA . PRO A 1 93 ? -2.510 8.613 3.566 1.00 79.06 93 PRO A CA 1
ATOM 747 C C . PRO A 1 93 ? -0.993 8.404 3.597 1.00 79.06 93 PRO A C 1
ATOM 749 O O . PRO A 1 93 ? -0.307 8.928 2.730 1.00 79.06 93 PRO A O 1
ATOM 752 N N . ILE A 1 94 ? -0.467 7.605 4.535 1.00 82.44 94 ILE A N 1
ATOM 753 C CA . ILE A 1 94 ? 0.955 7.227 4.548 1.00 82.44 94 ILE A CA 1
ATOM 754 C C . ILE A 1 94 ? 1.260 6.337 3.338 1.00 82.44 94 ILE A C 1
ATOM 756 O O . ILE A 1 94 ? 2.199 6.617 2.603 1.00 82.44 94 ILE A O 1
ATOM 760 N N . LEU A 1 95 ? 0.439 5.311 3.084 1.00 82.50 95 LEU A N 1
ATOM 761 C CA . LEU A 1 95 ? 0.594 4.434 1.917 1.00 82.50 95 LEU A CA 1
ATOM 762 C C . LEU A 1 95 ? 0.471 5.198 0.594 1.00 82.50 95 LEU A C 1
ATOM 764 O O . LEU A 1 95 ? 1.273 4.988 -0.309 1.00 82.50 95 LEU A O 1
ATOM 768 N N . ALA A 1 96 ? -0.487 6.120 0.502 1.00 82.38 96 ALA A N 1
ATOM 769 C CA . ALA A 1 96 ? -0.653 6.985 -0.658 1.00 82.38 96 ALA A CA 1
ATOM 770 C C . ALA A 1 96 ? 0.550 7.922 -0.843 1.00 82.38 96 ALA A C 1
ATOM 772 O O . ALA A 1 96 ? 1.021 8.080 -1.961 1.00 82.38 96 ALA A O 1
ATOM 773 N N . ALA A 1 97 ? 1.088 8.503 0.235 1.00 85.38 97 ALA A N 1
ATOM 774 C CA . ALA A 1 97 ? 2.285 9.338 0.158 1.00 85.38 97 ALA A CA 1
ATOM 775 C C . ALA A 1 97 ? 3.502 8.544 -0.339 1.00 85.38 97 ALA A C 1
ATOM 777 O O . ALA A 1 97 ? 4.218 9.022 -1.212 1.00 85.38 97 ALA A O 1
ATOM 778 N N . VAL A 1 98 ? 3.705 7.321 0.162 1.00 86.88 98 VAL A N 1
ATOM 779 C CA . VAL A 1 98 ? 4.782 6.434 -0.309 1.00 86.88 98 VAL A CA 1
ATOM 780 C C . VAL A 1 98 ? 4.596 6.087 -1.788 1.00 86.88 98 VAL A C 1
ATOM 782 O O . VAL A 1 98 ? 5.552 6.196 -2.550 1.00 86.88 98 VAL A O 1
ATOM 785 N N . ALA A 1 99 ? 3.376 5.745 -2.214 1.00 83.00 99 ALA A N 1
ATOM 786 C CA . ALA A 1 99 ? 3.070 5.482 -3.621 1.00 83.00 99 ALA A CA 1
ATOM 787 C C . ALA A 1 99 ? 3.401 6.690 -4.514 1.00 83.00 99 ALA A C 1
ATOM 789 O O . ALA A 1 99 ? 4.059 6.536 -5.538 1.00 83.00 99 ALA A O 1
ATOM 790 N N . THR A 1 100 ? 3.010 7.898 -4.097 1.00 86.00 100 THR A N 1
ATOM 791 C CA . THR A 1 100 ? 3.314 9.135 -4.828 1.00 86.00 100 THR A CA 1
ATOM 792 C C . THR A 1 100 ? 4.814 9.414 -4.889 1.00 86.00 100 THR A C 1
ATOM 794 O O . THR A 1 100 ? 5.301 9.835 -5.930 1.00 86.00 100 THR A O 1
ATOM 797 N N . ILE A 1 101 ? 5.565 9.176 -3.809 1.00 88.31 101 ILE A N 1
ATOM 798 C CA . ILE A 1 101 ? 7.024 9.368 -3.803 1.00 88.31 101 ILE A CA 1
ATOM 799 C C . ILE A 1 101 ? 7.697 8.409 -4.785 1.00 88.31 101 I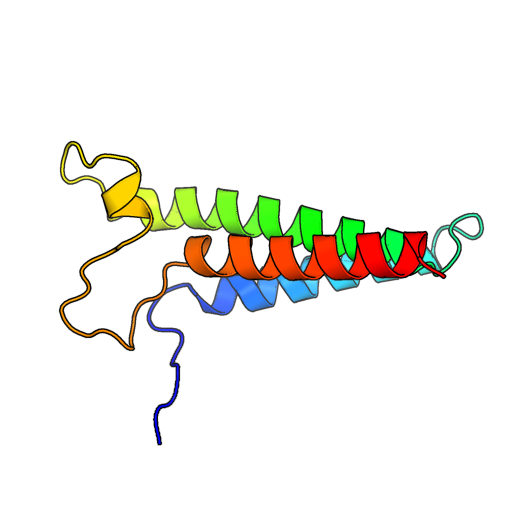LE A C 1
ATOM 801 O O . ILE A 1 101 ? 8.544 8.845 -5.555 1.00 88.31 101 ILE A O 1
ATOM 805 N N . ILE A 1 102 ? 7.303 7.133 -4.789 1.00 85.06 102 ILE A N 1
ATOM 806 C CA . ILE A 1 102 ? 7.844 6.136 -5.726 1.00 85.06 102 ILE A CA 1
ATOM 807 C C . ILE A 1 102 ? 7.505 6.525 -7.165 1.00 85.06 102 ILE A C 1
ATOM 809 O O . ILE A 1 102 ? 8.370 6.473 -8.031 1.00 85.06 102 ILE A O 1
ATOM 813 N N . PHE A 1 103 ? 6.276 6.983 -7.406 1.00 85.50 103 PHE A N 1
ATOM 814 C CA . PHE A 1 103 ? 5.853 7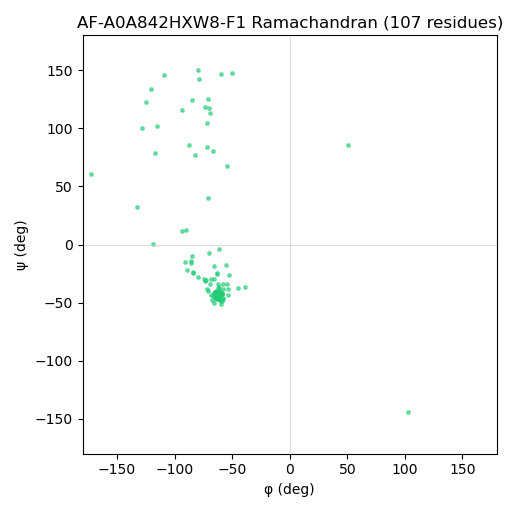.452 -8.720 1.00 85.50 103 PHE A CA 1
ATOM 815 C C . PHE A 1 103 ? 6.664 8.657 -9.213 1.00 85.50 103 PHE A C 1
ATOM 817 O O . PHE A 1 103 ? 7.104 8.692 -10.355 1.00 85.50 103 PHE A O 1
ATOM 824 N N . LEU A 1 104 ? 6.878 9.649 -8.346 1.00 85.19 104 LEU A N 1
ATOM 825 C CA . LEU A 1 104 ? 7.665 10.834 -8.683 1.00 85.19 104 LEU A CA 1
ATOM 826 C C . LEU A 1 104 ? 9.151 10.515 -8.857 1.00 85.19 104 LEU A C 1
ATOM 828 O O . LEU A 1 104 ? 9.803 11.150 -9.678 1.00 85.19 104 LEU A O 1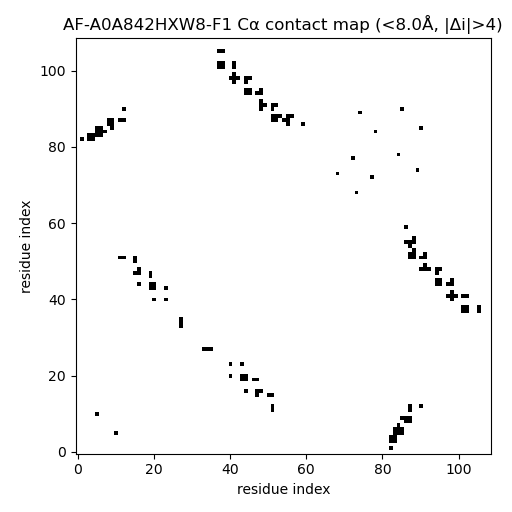
ATOM 832 N N . TYR A 1 105 ? 9.676 9.561 -8.087 1.00 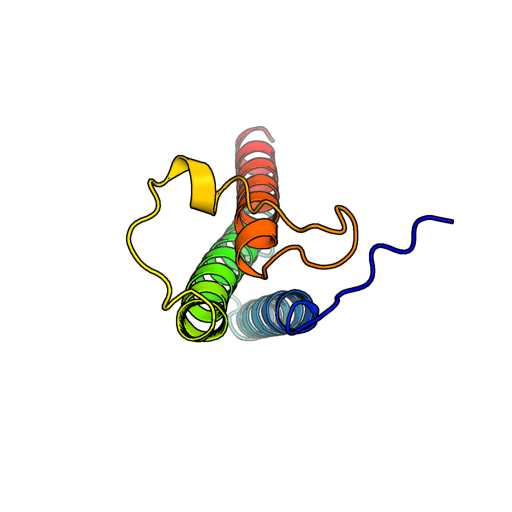84.06 105 TYR A N 1
ATOM 833 C CA . TYR A 1 105 ? 11.045 9.082 -8.239 1.00 84.06 105 TYR A CA 1
ATOM 834 C C . TYR A 1 105 ? 11.252 8.441 -9.611 1.00 84.06 105 TYR A C 1
ATOM 836 O O . TYR A 1 105 ? 12.193 8.814 -10.295 1.00 84.06 105 TYR A O 1
ATOM 844 N N . ASP A 1 106 ? 10.328 7.574 -10.032 1.00 81.12 106 ASP A N 1
ATOM 845 C CA . ASP A 1 106 ? 10.352 6.921 -11.345 1.00 81.12 106 ASP A CA 1
ATOM 846 C C . ASP A 1 106 ? 10.304 7.924 -12.507 1.00 81.12 106 ASP A C 1
ATOM 848 O O . ASP A 1 106 ? 11.031 7.784 -13.476 1.00 81.12 106 ASP A O 1
ATOM 852 N N . ILE A 1 107 ? 9.500 8.989 -12.391 1.00 78.94 107 ILE A N 1
ATOM 853 C CA . ILE A 1 107 ? 9.443 10.059 -13.406 1.00 78.94 107 ILE A CA 1
ATOM 854 C C . ILE A 1 107 ? 10.742 10.880 -13.459 1.00 78.94 107 ILE A C 1
ATOM 856 O O . ILE A 1 107 ? 11.060 11.474 -14.490 1.00 78.94 107 I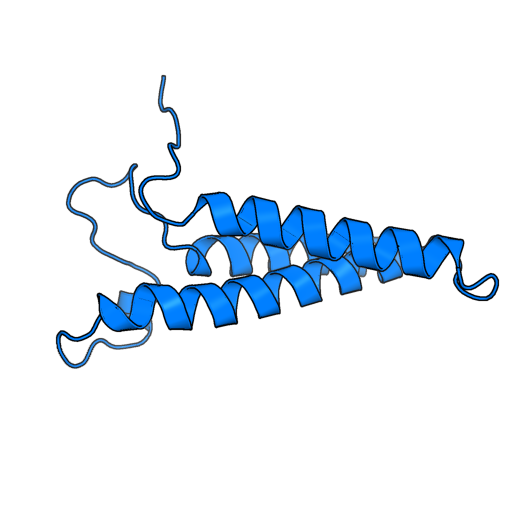LE A O 1
ATOM 860 N N . ALA A 1 108 ? 11.453 11.000 -12.337 1.00 76.25 108 ALA A N 1
ATOM 861 C CA . ALA A 1 108 ? 12.632 11.852 -12.217 1.00 76.25 108 ALA A CA 1
ATOM 862 C C . ALA A 1 108 ? 13.939 11.177 -12.674 1.00 76.25 108 ALA A C 1
ATOM 864 O O . ALA A 1 108 ? 14.941 11.880 -12.830 1.00 76.25 108 ALA A O 1
ATOM 865 N N . THR A 1 109 ? 13.938 9.854 -12.852 1.00 65.12 109 THR A N 1
ATOM 866 C CA . THR A 1 109 ? 15.081 9.034 -13.293 1.00 65.12 109 THR A CA 1
ATOM 867 C C . THR A 1 109 ? 14.909 8.548 -14.719 1.00 65.12 109 THR A C 1
ATOM 869 O O . THR A 1 109 ? 15.899 8.635 -15.476 1.00 65.12 109 THR A O 1
#

Radius of gyration: 16.45 Å; Cα contacts (8 Å, |Δi|>4): 87; chains: 1; bounding box: 39×32×46 Å

Organism: NCBI:txid2761622

Secondary structure (DSSP, 8-state):
-------SSTHHHHHHHHHHHHHHHHHHHH-TT----HHHHHHHHHHHHHHHHHHHHHHHHTT--SS---HHHHHS---SSTTS---GGGGHHHHH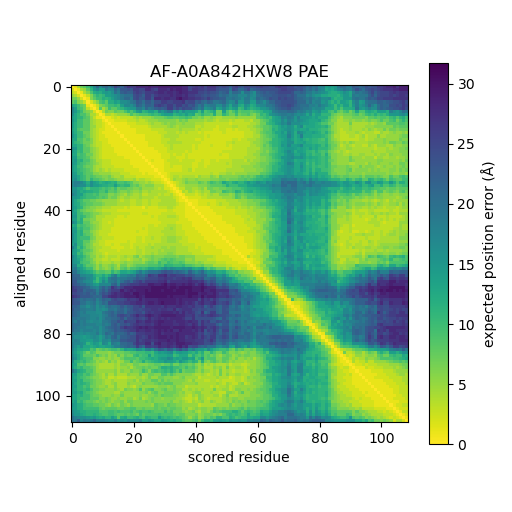HHHHHHHHHHHH-

Sequence (109 aa):
MMIVWWQGKGYLTFVILLSTATVFGIILQAVPLIEDTPYYWAIALASAAAINWYVGCRYNARKRASPKYALRKLLVYPARHRTMSIPMEGWSPILAAVATIIFLYDIAT

Nearest PDB structures (foldseek):
  4njl-assembly1_A  TM=2.279E-01  e=6.413E+00  Middle East respiratory syndrome-related coronavirus